Protein AF-A0A2H3CXP7-F1 (afdb_monomer)

Secondary structure (DSSP, 8-state):
-TTTT--TT--HHHHHHHH-PPPHHHHHHHHHHHHHHHHHHS-TTSHHHHHHHHHHHHHHTT---HHHHHHHHHHTS--

pLDDT: mean 81.61, std 15.5, range [45.44, 96.12]

Nearest PDB structure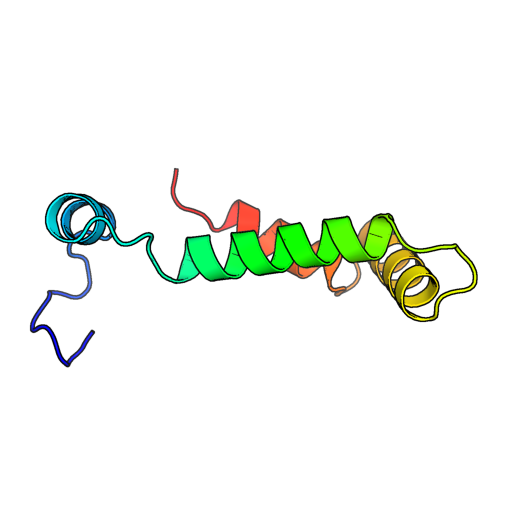s (foldseek):
  5ham-assembly2_B  TM=3.686E-01  e=3.209E+00  Rickettsia bellii

Sequence (79 aa):
RRLLGIAKHSLVAM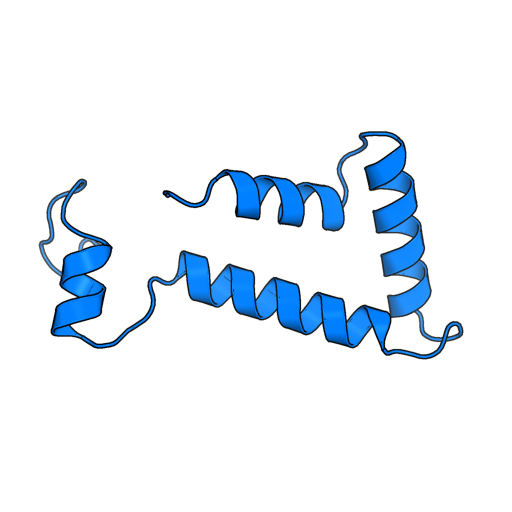LFSETGMWPVKYRRLMLALRYWQYALSLPNDHFLAYAVKDATELGMIAKPSWISDLVNALHLLPH

Radius of gyration: 16.79 Å; Cα contacts (8 Å, |Δi|>4): 40; chains: 1; bounding box: 39×26×38 Å

Structure (mmCIF, N/CA/C/O backbone):
data_AF-A0A2H3CXP7-F1
#
_entry.id   AF-A0A2H3CXP7-F1
#
loop_
_atom_site.group_PDB
_atom_site.id
_atom_site.type_symbol
_atom_site.label_atom_id
_atom_site.label_alt_id
_atom_site.label_comp_id
_atom_site.label_asym_id
_atom_site.label_entity_id
_atom_site.label_seq_id
_atom_site.pdbx_PDB_ins_code
_atom_site.Cartn_x
_atom_site.Cartn_y
_atom_site.Cartn_z
_atom_site.occupancy
_atom_site.B_iso_o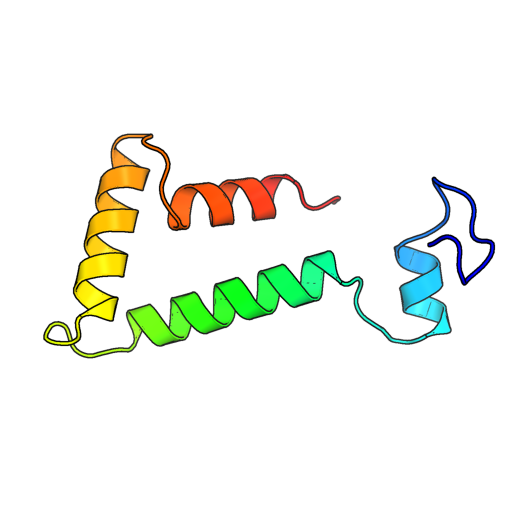r_equiv
_atom_site.auth_seq_id
_atom_site.auth_comp_id
_atom_site.auth_asym_id
_atom_site.auth_atom_id
_atom_site.pdbx_PDB_model_num
ATOM 1 N N . ARG A 1 1 ? -21.139 -1.519 11.404 1.00 48.03 1 ARG A N 1
ATOM 2 C CA . ARG A 1 1 ? -21.243 -0.797 12.700 1.00 48.03 1 ARG A CA 1
ATOM 3 C C . ARG A 1 1 ? -22.690 -0.475 13.091 1.00 48.03 1 ARG A C 1
ATOM 5 O O . ARG A 1 1 ? -23.010 -0.697 14.242 1.00 48.03 1 ARG A O 1
ATOM 12 N N . ARG A 1 2 ? -23.583 -0.075 12.167 1.00 45.44 2 ARG A N 1
ATOM 13 C CA . ARG A 1 2 ? -25.034 0.076 12.444 1.00 45.44 2 ARG A CA 1
ATOM 14 C C . ARG A 1 2 ? -25.804 -1.255 12.576 1.00 45.44 2 ARG A C 1
ATOM 16 O O . ARG A 1 2 ? -26.819 -1.293 13.247 1.00 45.44 2 ARG A O 1
ATOM 23 N N . LEU A 1 3 ? -25.273 -2.342 12.008 1.00 56.47 3 LEU A N 1
ATOM 24 C CA . LEU A 1 3 ? -25.834 -3.700 12.114 1.00 56.47 3 LEU A CA 1
ATOM 25 C C . LEU A 1 3 ? -25.661 -4.374 13.490 1.00 56.47 3 LEU A C 1
ATOM 27 O O . LEU A 1 3 ? -26.339 -5.354 13.746 1.00 56.47 3 LEU A O 1
ATOM 31 N N . LEU A 1 4 ? -24.761 -3.883 14.355 1.00 60.94 4 LEU A N 1
ATOM 32 C CA . LEU A 1 4 ? -24.421 -4.547 15.629 1.00 60.94 4 LEU A CA 1
ATOM 33 C C . LEU A 1 4 ? -24.770 -3.716 16.877 1.00 60.94 4 LEU A C 1
ATOM 35 O O . LEU A 1 4 ? -24.475 -4.143 17.980 1.00 60.94 4 LEU A O 1
ATOM 39 N N . GLY A 1 5 ? -25.356 -2.521 16.734 1.00 58.50 5 GLY A N 1
ATOM 40 C CA . GLY A 1 5 ? -25.763 -1.701 17.890 1.00 58.50 5 GLY A CA 1
ATOM 41 C C . GLY A 1 5 ? -24.622 -1.169 18.776 1.00 58.50 5 GLY A C 1
ATOM 42 O O . GLY A 1 5 ? -24.878 -0.658 19.859 1.00 58.50 5 GLY A O 1
ATOM 43 N N . ILE A 1 6 ? -23.362 -1.258 18.338 1.00 58.97 6 ILE A N 1
ATOM 44 C CA . ILE A 1 6 ? -22.193 -0.894 19.154 1.00 58.97 6 ILE A CA 1
ATOM 45 C C . ILE A 1 6 ? -21.902 0.613 19.045 1.00 58.97 6 ILE A C 1
ATOM 47 O O . ILE A 1 6 ? -21.778 1.157 17.941 1.00 58.97 6 ILE A O 1
ATOM 51 N N . ALA A 1 7 ? -21.760 1.283 20.196 1.00 52.66 7 ALA A N 1
ATOM 52 C CA . ALA A 1 7 ? -21.455 2.711 20.306 1.00 52.66 7 ALA A CA 1
ATOM 53 C C . ALA A 1 7 ? -20.176 3.112 19.537 1.00 52.66 7 ALA A C 1
ATOM 55 O O . ALA A 1 7 ? -19.219 2.346 19.427 1.00 52.66 7 ALA A O 1
ATOM 56 N N . LYS A 1 8 ? -20.133 4.352 19.024 1.00 52.94 8 LYS A N 1
ATOM 57 C CA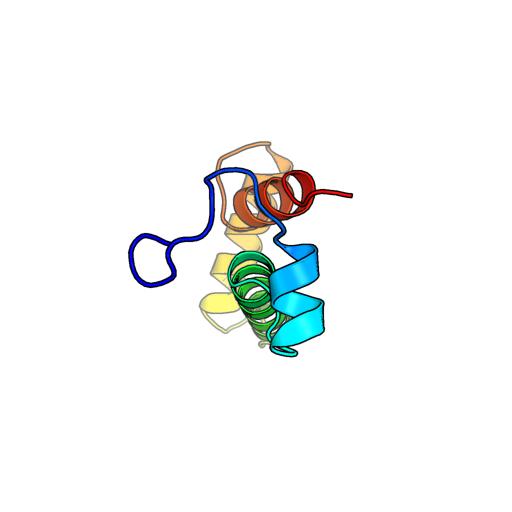 . LYS A 1 8 ? -19.112 4.860 18.076 1.00 52.94 8 LYS A CA 1
ATOM 58 C C . LYS A 1 8 ? -17.657 4.699 18.566 1.00 52.94 8 LYS A C 1
ATOM 60 O O . LYS A 1 8 ? -16.764 4.484 17.740 1.00 52.94 8 LYS A O 1
ATOM 65 N N . HIS A 1 9 ? -17.451 4.727 19.884 1.00 54.88 9 HIS A N 1
ATOM 66 C CA . HIS A 1 9 ? -16.153 4.615 20.566 1.00 54.88 9 HIS A CA 1
ATOM 67 C C . HIS A 1 9 ? -15.900 3.246 21.217 1.00 54.88 9 HIS A C 1
ATOM 69 O O . HIS A 1 9 ? -14.832 3.018 21.776 1.00 54.88 9 HIS A O 1
ATOM 75 N N . SER A 1 10 ? -16.855 2.320 21.132 1.00 51.59 10 SER A N 1
ATOM 76 C CA . SER A 1 10 ? -16.772 1.044 21.830 1.00 51.59 10 SER A CA 1
ATOM 77 C C . SER A 1 10 ? -15.916 0.037 21.050 1.00 51.59 10 SER A C 1
ATOM 79 O O . SER A 1 10 ? -16.263 -0.443 19.968 1.00 51.59 10 SER A O 1
ATOM 81 N N . LEU A 1 11 ? -14.730 -0.188 21.619 1.00 57.38 11 LEU A N 1
ATOM 82 C CA . LEU A 1 11 ? -14.083 -1.483 21.795 1.00 57.38 11 LEU A CA 1
ATOM 83 C C . LEU A 1 11 ? -13.764 -2.291 20.530 1.00 57.38 11 LEU A C 1
ATOM 85 O O . LEU A 1 11 ? -14.236 -3.405 20.316 1.00 57.38 11 LEU A O 1
ATOM 89 N N . VAL A 1 12 ? -12.821 -1.770 19.746 1.00 58.62 12 VAL A N 1
ATOM 90 C CA . VAL A 1 12 ? -12.064 -2.584 18.777 1.00 58.62 12 VAL A CA 1
ATOM 91 C C . VAL A 1 12 ? -11.426 -3.809 19.462 1.00 58.62 12 VAL A C 1
ATOM 93 O O . VAL A 1 12 ? -11.370 -4.872 18.852 1.00 58.62 12 VAL A O 1
ATOM 96 N N . ALA A 1 13 ? -11.010 -3.668 20.727 1.00 58.81 13 ALA A N 1
ATOM 97 C CA . ALA A 1 13 ? -10.457 -4.746 21.546 1.00 58.81 13 ALA A CA 1
ATOM 98 C C . ALA A 1 13 ? -11.514 -5.761 22.035 1.00 58.81 13 ALA A C 1
ATOM 100 O O . ALA A 1 13 ? -11.286 -6.954 21.899 1.00 58.81 13 ALA A O 1
ATOM 101 N N . MET A 1 14 ? -12.685 -5.333 22.530 1.00 57.78 14 MET A N 1
ATOM 102 C CA . MET A 1 14 ? -13.730 -6.270 23.004 1.00 57.78 14 MET A CA 1
ATOM 103 C C . MET A 1 14 ? -14.314 -7.094 21.863 1.00 57.78 14 MET A C 1
ATOM 105 O O . MET A 1 14 ? -14.465 -8.297 22.008 1.00 57.78 14 MET A O 1
ATOM 109 N N . LEU A 1 15 ? -14.540 -6.481 20.694 1.00 59.97 15 LEU A N 1
ATOM 110 C CA . LEU A 1 15 ? -14.943 -7.221 19.496 1.00 59.97 15 LEU A CA 1
ATOM 111 C C . LEU A 1 15 ? -13.929 -8.316 19.144 1.00 59.97 15 LEU A C 1
ATOM 113 O O . LEU A 1 15 ? -14.336 -9.406 18.759 1.00 59.97 15 LEU A O 1
ATOM 117 N N . PHE A 1 16 ? -12.626 -8.058 19.291 1.00 60.59 16 PHE A N 1
ATOM 118 C CA . PHE A 1 16 ? -11.602 -9.082 19.091 1.00 60.59 16 PHE A CA 1
ATOM 119 C C . PHE A 1 16 ? -11.667 -10.173 20.168 1.00 60.59 16 PHE A C 1
ATOM 121 O O . PHE A 1 16 ? -11.690 -11.347 19.814 1.00 60.59 16 PHE A O 1
ATOM 128 N N . SER A 1 17 ? -11.751 -9.805 21.450 1.00 58.09 17 SER A N 1
ATOM 129 C CA . SER A 1 17 ? -11.813 -10.766 22.559 1.00 58.09 17 SER A CA 1
ATOM 130 C C . SER A 1 17 ? -13.054 -11.663 22.512 1.00 58.09 17 SER A C 1
ATOM 132 O O . SER A 1 17 ? -12.964 -12.837 22.847 1.00 58.09 17 SER A O 1
ATOM 134 N N . GLU A 1 18 ? -14.199 -11.135 22.076 1.00 64.25 18 GLU A N 1
ATOM 135 C CA . GLU A 1 18 ? -15.467 -11.875 22.032 1.00 64.25 18 GLU A CA 1
ATOM 136 C C . GLU A 1 18 ? -15.640 -12.705 20.758 1.00 64.25 18 GLU A C 1
ATOM 138 O O . GLU A 1 18 ? -16.260 -13.763 20.790 1.00 64.25 18 GLU A O 1
ATOM 143 N N . THR A 1 19 ? -15.110 -12.242 19.621 1.00 67.94 19 THR A N 1
ATOM 144 C CA . THR A 1 19 ? -15.336 -12.913 18.327 1.00 67.94 19 THR A CA 1
ATOM 145 C C . THR A 1 19 ? -14.107 -13.633 17.776 1.00 67.94 19 THR A C 1
ATOM 147 O O . THR A 1 19 ? -14.207 -14.312 16.756 1.00 67.94 19 THR A O 1
ATOM 150 N N . GLY A 1 20 ? -12.926 -13.434 18.372 1.00 67.12 20 GLY A N 1
ATOM 151 C CA . GLY A 1 20 ? -11.638 -13.883 17.828 1.00 67.12 20 GLY A CA 1
ATOM 152 C C . GLY A 1 20 ? -11.272 -13.232 16.486 1.00 67.12 20 GLY A C 1
ATOM 153 O O . GLY A 1 20 ? -10.265 -13.576 15.862 1.00 67.12 20 GLY A O 1
ATOM 154 N N . MET A 1 21 ? -12.088 -12.297 15.988 1.00 70.50 21 MET A N 1
ATOM 155 C CA . MET A 1 21 ? -11.915 -11.712 14.669 1.00 70.50 21 MET A CA 1
ATOM 156 C C . MET A 1 21 ? -11.063 -10.451 14.729 1.00 70.50 21 MET A C 1
ATOM 158 O O . MET A 1 21 ? -11.472 -9.422 15.263 1.00 70.50 21 MET A O 1
ATOM 162 N N . TRP A 1 22 ? -9.898 -10.502 14.077 1.00 68.00 22 TRP A N 1
ATOM 163 C CA . TRP A 1 22 ? -9.067 -9.319 13.856 1.00 68.00 22 TRP A CA 1
ATOM 164 C C . TRP A 1 22 ? -9.875 -8.158 13.258 1.00 68.00 22 TRP A C 1
ATOM 166 O O . TRP A 1 22 ? -10.579 -8.353 12.257 1.00 68.00 22 TRP A O 1
ATOM 176 N N . PRO A 1 23 ? -9.741 -6.933 13.796 1.00 78.75 23 PRO A N 1
ATOM 177 C CA . PRO A 1 23 ? -10.415 -5.779 13.232 1.00 78.75 23 PRO A CA 1
ATOM 178 C C . PRO A 1 23 ? -10.022 -5.584 11.767 1.00 78.75 23 PRO A C 1
ATOM 180 O O . PRO A 1 23 ? -8.857 -5.723 11.389 1.00 78.75 23 PRO A O 1
ATOM 183 N N . VAL A 1 24 ? -10.998 -5.215 10.936 1.00 80.69 24 VAL A N 1
ATOM 184 C CA . VAL A 1 24 ? -10.850 -5.182 9.470 1.00 80.69 24 VAL A CA 1
ATOM 185 C C . VAL A 1 24 ? -9.658 -4.330 9.008 1.00 80.69 24 VAL A C 1
ATOM 187 O O . VAL A 1 24 ? -9.020 -4.659 8.013 1.00 80.69 24 VAL A O 1
ATOM 190 N N . LYS A 1 25 ? -9.310 -3.269 9.748 1.00 79.06 25 LYS A N 1
ATOM 191 C CA . LYS A 1 25 ? -8.133 -2.433 9.465 1.00 79.06 25 LYS A CA 1
ATOM 192 C C . LYS A 1 25 ? -6.811 -3.213 9.518 1.00 79.06 25 LYS A C 1
ATOM 194 O O . LYS A 1 25 ? -6.025 -3.100 8.587 1.00 79.06 25 LYS A O 1
ATOM 199 N N . TYR A 1 26 ? -6.612 -4.065 10.528 1.00 82.69 26 TYR A N 1
ATOM 200 C CA . TYR A 1 26 ? -5.403 -4.885 10.654 1.00 82.69 26 TYR A CA 1
ATOM 201 C C . TYR A 1 26 ? -5.365 -5.963 9.574 1.00 82.69 26 TYR A C 1
ATOM 203 O O . TYR A 1 26 ? -4.318 -6.206 8.987 1.00 82.69 26 TYR A O 1
ATOM 211 N N . ARG A 1 27 ? -6.520 -6.559 9.244 1.00 85.50 27 ARG A N 1
ATOM 212 C CA . ARG A 1 27 ? -6.618 -7.531 8.143 1.00 85.50 27 ARG A CA 1
ATOM 213 C C . ARG A 1 27 ? -6.238 -6.912 6.798 1.00 85.50 27 ARG A C 1
ATOM 215 O O . ARG A 1 27 ? -5.456 -7.505 6.064 1.00 85.50 27 ARG A O 1
ATOM 222 N N . ARG A 1 28 ? -6.762 -5.720 6.488 1.00 88.19 28 ARG A N 1
ATOM 223 C CA . ARG A 1 28 ? -6.423 -4.994 5.254 1.00 88.19 28 ARG A CA 1
ATOM 224 C C . ARG A 1 28 ? -4.944 -4.639 5.190 1.00 88.19 28 ARG A C 1
ATOM 226 O O . ARG A 1 28 ? -4.328 -4.846 4.152 1.00 88.19 28 ARG A O 1
ATOM 233 N N . LEU A 1 29 ? -4.375 -4.168 6.296 1.00 89.94 29 LEU A N 1
ATOM 234 C CA . LEU A 1 29 ? -2.959 -3.826 6.346 1.00 89.94 29 LEU A CA 1
ATOM 235 C C . LEU A 1 29 ? -2.067 -5.059 6.187 1.00 89.94 29 LEU A C 1
ATOM 237 O O . LEU A 1 29 ? -1.119 -5.037 5.416 1.00 89.94 29 LEU A O 1
ATOM 241 N N . MET A 1 30 ? -2.411 -6.161 6.853 1.00 90.88 30 MET A N 1
ATOM 242 C CA . MET A 1 30 ? -1.704 -7.430 6.706 1.00 90.88 30 MET A CA 1
ATOM 243 C C . MET A 1 30 ? -1.769 -7.955 5.269 1.00 90.88 30 MET A C 1
ATOM 245 O O . MET A 1 30 ? -0.766 -8.445 4.762 1.00 90.88 30 MET A O 1
ATOM 249 N N . LEU A 1 31 ? -2.917 -7.837 4.595 1.00 92.50 31 LEU A N 1
ATOM 250 C CA . LEU A 1 31 ? -3.034 -8.207 3.186 1.00 92.50 31 LEU A CA 1
ATOM 251 C C . LEU A 1 31 ? -2.144 -7.326 2.299 1.00 92.50 31 LEU A C 1
ATOM 253 O O . LEU A 1 31 ? -1.427 -7.858 1.458 1.00 92.50 31 LEU A O 1
ATOM 257 N N . ALA A 1 32 ? -2.148 -6.009 2.521 1.00 93.19 32 ALA A N 1
ATOM 258 C CA . ALA A 1 32 ? -1.298 -5.075 1.787 1.00 93.19 32 ALA A CA 1
ATOM 259 C C . ALA A 1 32 ? 0.197 -5.376 1.994 1.00 93.19 32 ALA A C 1
ATOM 261 O O . ALA A 1 32 ? 0.944 -5.432 1.023 1.00 93.19 32 ALA A O 1
ATOM 262 N N . LEU A 1 33 ? 0.617 -5.655 3.232 1.00 92.38 33 LEU A N 1
ATOM 263 C CA . LEU A 1 33 ? 1.993 -6.037 3.562 1.00 92.38 33 LEU A CA 1
ATOM 264 C C . LEU A 1 33 ? 2.401 -7.358 2.908 1.00 92.38 33 LEU A C 1
ATOM 266 O O . LEU A 1 33 ? 3.477 -7.445 2.327 1.00 92.38 33 LEU A O 1
ATOM 270 N N . ARG A 1 34 ? 1.542 -8.380 2.961 1.00 94.31 34 ARG A N 1
ATOM 271 C CA . ARG A 1 34 ? 1.807 -9.673 2.309 1.00 94.31 34 ARG A CA 1
ATOM 272 C C . ARG A 1 34 ? 1.894 -9.534 0.796 1.00 94.31 34 ARG A C 1
ATOM 274 O O . ARG A 1 34 ? 2.755 -10.145 0.175 1.00 94.31 34 ARG A O 1
ATOM 281 N N . TYR A 1 35 ? 1.022 -8.724 0.204 1.00 92.94 35 TYR A N 1
ATOM 282 C CA . TYR A 1 35 ? 1.066 -8.458 -1.227 1.00 92.94 35 TYR A CA 1
ATOM 283 C C . TYR A 1 35 ? 2.327 -7.675 -1.614 1.00 92.94 35 TYR A C 1
ATOM 285 O O . TYR A 1 35 ? 2.948 -7.991 -2.623 1.00 92.94 35 TYR A O 1
ATOM 293 N N . TRP A 1 36 ? 2.770 -6.732 -0.779 1.00 91.31 36 TRP A N 1
ATOM 294 C CA . TRP A 1 36 ? 4.046 -6.039 -0.963 1.00 91.31 36 TRP A CA 1
ATOM 295 C C . TRP A 1 36 ? 5.247 -6.991 -0.865 1.00 91.31 36 TRP A C 1
ATOM 297 O O . TRP A 1 36 ? 6.135 -6.953 -1.710 1.00 91.31 36 TRP A O 1
ATOM 307 N N . GLN A 1 37 ? 5.258 -7.902 0.113 1.00 93.12 37 GLN A N 1
ATOM 308 C CA . GLN A 1 37 ? 6.285 -8.948 0.221 1.00 93.12 37 GLN A CA 1
ATOM 309 C C . GLN A 1 37 ? 6.319 -9.847 -1.017 1.00 93.12 37 GLN A C 1
ATOM 311 O O . GLN A 1 37 ? 7.393 -10.140 -1.535 1.00 93.12 37 GLN A O 1
ATOM 316 N N . TYR A 1 38 ? 5.150 -10.253 -1.515 1.00 94.00 38 TYR A N 1
ATOM 317 C CA . TYR A 1 38 ? 5.044 -10.995 -2.766 1.00 94.00 38 TYR A CA 1
ATOM 318 C C . TYR A 1 38 ? 5.615 -10.191 -3.940 1.00 94.00 38 TYR A C 1
ATOM 320 O O . TYR A 1 38 ? 6.440 -10.707 -4.687 1.00 94.00 38 TYR A O 1
ATOM 328 N N . ALA A 1 39 ? 5.246 -8.916 -4.060 1.00 92.12 39 ALA A N 1
ATOM 329 C CA . ALA A 1 39 ? 5.728 -8.032 -5.112 1.00 92.12 39 ALA A CA 1
ATOM 330 C C . ALA A 1 39 ? 7.263 -7.899 -5.106 1.00 92.12 39 ALA A C 1
ATOM 332 O O . ALA A 1 39 ? 7.882 -7.949 -6.164 1.00 92.12 39 ALA A O 1
ATOM 333 N N . LEU A 1 40 ? 7.873 -7.816 -3.918 1.00 90.75 40 LEU A N 1
ATOM 334 C CA . LEU A 1 40 ? 9.328 -7.800 -3.728 1.00 90.75 40 LEU A CA 1
ATOM 335 C C . LEU A 1 40 ? 10.014 -9.143 -4.027 1.00 90.75 40 LEU A C 1
ATOM 337 O O . LEU A 1 40 ? 11.207 -9.160 -4.307 1.00 90.75 40 LEU A O 1
ATOM 341 N N . SER A 1 41 ? 9.292 -10.263 -3.944 1.00 93.69 41 SER A N 1
ATOM 342 C CA . SER A 1 41 ? 9.839 -11.592 -4.257 1.00 93.69 41 SER A CA 1
ATOM 343 C C . SER A 1 41 ? 9.852 -11.926 -5.751 1.00 93.69 41 SER A C 1
ATOM 345 O O . SER A 1 41 ? 10.408 -12.952 -6.143 1.00 93.69 41 SER A O 1
ATOM 347 N N . LEU A 1 42 ? 9.221 -11.095 -6.586 1.00 94.00 42 LEU A N 1
ATOM 348 C CA . LEU A 1 42 ? 9.141 -11.339 -8.021 1.00 94.00 42 LEU A CA 1
ATOM 349 C C . LEU A 1 42 ? 10.468 -11.022 -8.727 1.00 94.00 42 LEU A C 1
ATOM 351 O O . LEU A 1 42 ? 11.219 -10.157 -8.276 1.00 94.00 42 LEU A O 1
ATOM 355 N N . PRO A 1 43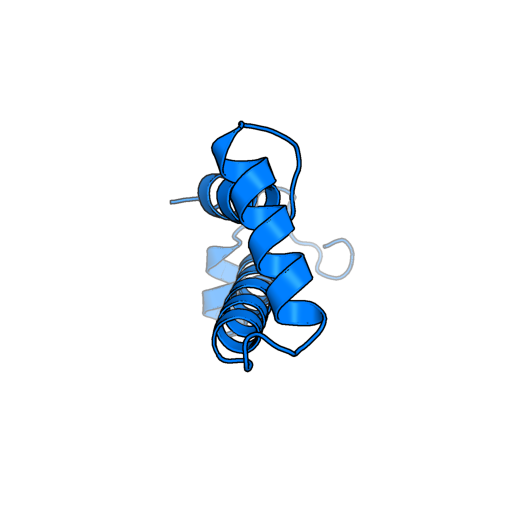 ? 10.750 -11.678 -9.867 1.00 92.94 43 PRO A N 1
ATOM 356 C CA . PRO A 1 43 ? 11.895 -11.332 -10.701 1.00 92.94 43 PRO A CA 1
ATOM 357 C C . PRO A 1 43 ? 11.835 -9.878 -11.181 1.00 92.94 43 PRO A C 1
ATOM 359 O O . PRO A 1 43 ? 10.758 -9.351 -11.457 1.00 92.94 43 PRO A O 1
ATOM 362 N N . ASN A 1 44 ? 13.003 -9.260 -11.374 1.00 88.06 44 ASN A N 1
ATOM 363 C CA . ASN A 1 44 ? 13.119 -7.858 -11.800 1.00 88.06 44 ASN A CA 1
ATOM 364 C C . ASN A 1 44 ? 12.508 -7.557 -13.183 1.00 88.06 44 ASN A C 1
ATOM 366 O O . ASN A 1 44 ? 12.253 -6.397 -13.481 1.00 88.06 44 ASN A O 1
ATOM 370 N N . ASP A 1 45 ? 12.277 -8.580 -14.008 1.00 92.00 45 ASP A N 1
ATOM 371 C CA . ASP A 1 45 ? 11.639 -8.463 -15.330 1.00 92.00 45 ASP A CA 1
ATOM 372 C C . ASP A 1 45 ? 10.096 -8.481 -15.249 1.00 92.00 45 ASP A C 1
ATOM 374 O O . ASP A 1 45 ? 9.379 -8.333 -16.234 1.00 92.00 45 ASP A O 1
ATOM 378 N N . HIS A 1 46 ? 9.537 -8.669 -14.051 1.00 93.44 46 HIS A N 1
ATOM 379 C CA . HIS A 1 46 ? 8.097 -8.647 -13.851 1.00 93.44 46 HIS A CA 1
ATOM 380 C C . HIS A 1 46 ? 7.589 -7.199 -13.735 1.00 93.44 46 HIS A C 1
ATOM 382 O O . HIS A 1 46 ? 8.111 -6.415 -12.946 1.00 93.44 46 HIS A O 1
ATOM 388 N N . PHE A 1 47 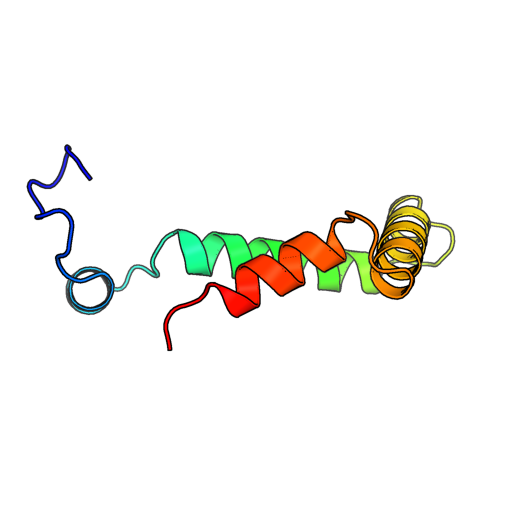? 6.493 -6.851 -14.422 1.00 92.88 47 PHE A N 1
ATOM 389 C CA . PHE A 1 47 ? 5.889 -5.503 -14.378 1.00 92.88 47 PHE A CA 1
ATOM 390 C C . PHE A 1 47 ? 5.665 -4.964 -12.959 1.00 92.88 47 PHE A C 1
ATOM 392 O O . PHE A 1 47 ? 5.894 -3.790 -12.674 1.00 92.88 47 PHE A O 1
ATOM 399 N N . LEU A 1 48 ? 5.244 -5.840 -12.046 1.00 92.56 48 LEU A N 1
ATOM 400 C CA . LEU A 1 48 ? 5.044 -5.481 -10.643 1.00 92.56 48 LEU A CA 1
ATOM 401 C C . LEU A 1 48 ? 6.346 -5.064 -9.931 1.00 92.56 48 LEU A C 1
ATOM 403 O O . LEU A 1 48 ? 6.293 -4.185 -9.077 1.00 92.56 48 LEU A O 1
ATOM 407 N N . ALA A 1 49 ? 7.502 -5.631 -10.293 1.00 91.38 49 ALA A N 1
ATOM 408 C CA . ALA A 1 49 ? 8.791 -5.232 -9.728 1.00 91.38 49 ALA A CA 1
ATOM 409 C C . ALA A 1 49 ? 9.164 -3.799 -10.148 1.00 91.38 49 ALA A C 1
ATOM 411 O O . ALA A 1 49 ? 9.597 -3.006 -9.310 1.00 91.38 49 ALA A O 1
ATOM 412 N N . TYR A 1 50 ? 8.901 -3.425 -11.406 1.00 93.12 50 TYR A N 1
ATOM 413 C CA . TYR A 1 50 ? 9.049 -2.040 -11.869 1.00 93.12 50 TYR A CA 1
ATOM 414 C C . TYR A 1 50 ? 8.129 -1.082 -11.105 1.00 93.12 50 TYR A C 1
ATOM 416 O O . TYR A 1 50 ? 8.590 -0.064 -10.599 1.00 93.12 50 TYR A O 1
ATOM 424 N N . ALA A 1 51 ? 6.852 -1.437 -10.935 1.00 93.62 51 ALA A N 1
ATOM 425 C CA . ALA A 1 51 ? 5.905 -0.612 -10.184 1.00 93.62 51 ALA A CA 1
ATOM 426 C C . ALA A 1 51 ? 6.309 -0.432 -8.706 1.00 93.62 51 ALA A C 1
ATOM 428 O O . ALA A 1 51 ? 6.136 0.646 -8.139 1.00 93.62 51 ALA A O 1
ATOM 429 N N . VAL A 1 52 ? 6.866 -1.473 -8.076 1.00 93.38 52 VAL A N 1
ATOM 430 C CA . VAL A 1 52 ? 7.414 -1.400 -6.712 1.00 93.38 52 VAL A CA 1
ATOM 431 C C . VAL A 1 52 ? 8.609 -0.457 -6.645 1.00 93.38 52 VAL A C 1
ATOM 433 O O . VAL A 1 52 ? 8.698 0.345 -5.710 1.00 93.38 52 VAL A O 1
ATOM 436 N N . LYS A 1 53 ? 9.512 -0.531 -7.625 1.00 93.25 53 LYS A N 1
ATOM 437 C CA . LYS A 1 53 ? 10.671 0.356 -7.713 1.00 93.25 53 LYS A CA 1
ATOM 438 C C . LYS A 1 53 ? 10.234 1.815 -7.857 1.00 93.25 53 LYS A C 1
ATOM 440 O O . LYS A 1 53 ? 10.627 2.624 -7.022 1.00 93.25 53 LYS A O 1
ATOM 445 N N . ASP A 1 54 ? 9.347 2.117 -8.805 1.00 95.06 54 ASP A N 1
ATOM 446 C CA . ASP A 1 54 ? 8.790 3.462 -9.007 1.00 95.06 54 ASP A CA 1
ATOM 447 C C . ASP A 1 54 ? 8.108 3.987 -7.739 1.00 95.06 54 ASP A C 1
ATOM 449 O O . ASP A 1 54 ? 8.360 5.107 -7.292 1.00 95.06 54 ASP A O 1
ATOM 453 N N . ALA A 1 55 ? 7.266 3.165 -7.105 1.00 94.50 55 ALA A N 1
ATOM 454 C CA . ALA A 1 55 ? 6.604 3.547 -5.863 1.00 94.50 55 ALA A CA 1
ATOM 455 C C . ALA A 1 55 ? 7.614 3.836 -4.741 1.00 94.50 55 ALA A C 1
ATOM 457 O O . ALA A 1 55 ? 7.415 4.769 -3.966 1.00 94.50 55 ALA A O 1
ATOM 458 N N . THR A 1 56 ? 8.701 3.066 -4.664 1.00 93.31 56 THR A N 1
ATOM 459 C CA . THR A 1 56 ? 9.772 3.275 -3.682 1.00 93.31 56 THR A CA 1
ATOM 460 C C . THR A 1 56 ? 10.531 4.570 -3.954 1.00 93.31 56 THR A C 1
ATOM 462 O O . THR A 1 56 ? 10.725 5.358 -3.032 1.00 93.31 56 THR A O 1
ATOM 465 N N . GLU A 1 57 ? 10.903 4.833 -5.207 1.00 95.62 57 GLU A N 1
ATOM 466 C CA . GLU A 1 57 ? 11.576 6.072 -5.613 1.00 95.62 57 GLU A CA 1
ATOM 467 C C . GLU A 1 57 ? 10.719 7.302 -5.295 1.00 95.62 57 GLU A C 1
ATOM 469 O O . GLU A 1 57 ? 11.211 8.246 -4.674 1.00 95.62 57 GLU A O 1
ATOM 474 N N . LEU A 1 58 ? 9.419 7.259 -5.610 1.00 96.12 58 LEU A N 1
ATOM 475 C CA . LEU A 1 58 ? 8.460 8.301 -5.235 1.00 96.12 58 LEU A CA 1
ATOM 476 C C . LEU A 1 58 ? 8.389 8.500 -3.714 1.00 96.12 58 LEU A C 1
ATOM 478 O O . LEU A 1 58 ? 8.382 9.639 -3.243 1.00 96.12 58 LEU A O 1
ATOM 482 N N . GLY A 1 59 ? 8.376 7.413 -2.940 1.00 93.88 59 GLY A N 1
ATOM 483 C CA . GLY A 1 59 ? 8.403 7.470 -1.478 1.00 93.88 59 GLY A CA 1
ATOM 484 C C . GLY A 1 59 ? 9.658 8.158 -0.933 1.00 93.88 59 GLY A C 1
ATOM 485 O O . GLY A 1 59 ? 9.555 8.986 -0.027 1.00 93.88 59 GLY A O 1
ATOM 486 N N . MET A 1 60 ? 10.827 7.887 -1.523 1.00 93.19 60 MET A N 1
ATOM 487 C CA . MET A 1 60 ? 12.103 8.497 -1.124 1.00 93.19 60 MET A CA 1
ATOM 488 C C . MET A 1 60 ? 12.139 10.010 -1.361 1.00 93.19 60 MET A C 1
ATOM 490 O O . MET A 1 60 ? 12.756 10.736 -0.584 1.00 93.19 60 MET A O 1
ATOM 494 N N . ILE A 1 61 ? 11.446 10.503 -2.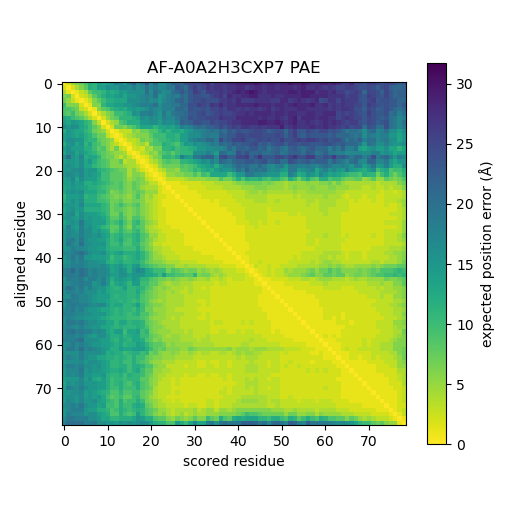391 1.00 96.12 61 ILE A N 1
ATOM 495 C CA . ILE A 1 61 ? 11.312 11.942 -2.672 1.00 96.12 61 ILE A C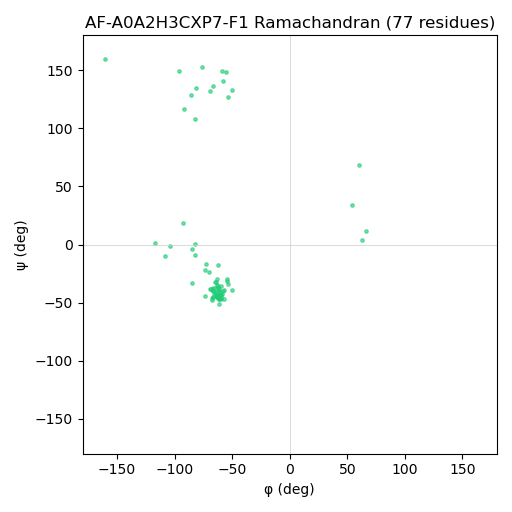A 1
ATOM 496 C C . ILE A 1 61 ? 10.053 12.568 -2.045 1.00 9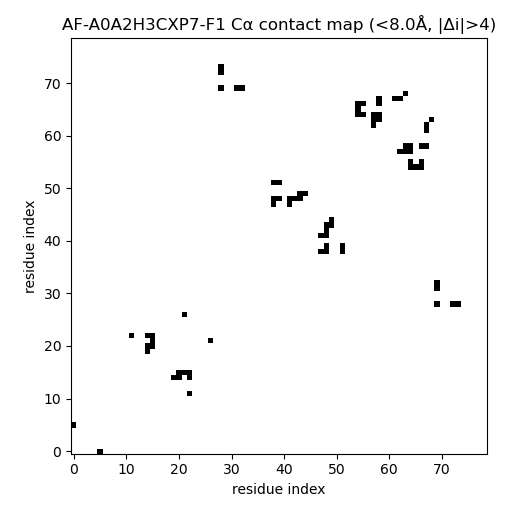6.12 61 ILE A C 1
ATOM 498 O O . ILE A 1 61 ? 9.616 13.641 -2.470 1.00 96.12 61 ILE A O 1
ATOM 502 N N . ALA A 1 62 ? 9.458 11.905 -1.044 1.00 92.00 62 ALA A N 1
ATOM 503 C CA . ALA A 1 62 ? 8.263 12.348 -0.322 1.00 92.00 62 ALA A CA 1
ATOM 504 C C . ALA A 1 62 ? 7.061 12.670 -1.236 1.00 92.00 62 ALA A C 1
ATOM 506 O O . ALA A 1 62 ? 6.267 13.575 -0.961 1.00 92.00 62 ALA A O 1
ATOM 507 N N . LYS A 1 63 ? 6.918 11.930 -2.341 1.00 95.31 63 LYS A N 1
ATOM 508 C CA . LYS A 1 63 ? 5.759 12.013 -3.232 1.00 95.31 63 LYS A CA 1
ATOM 509 C C . LYS A 1 63 ? 4.727 10.930 -2.897 1.00 95.31 63 LYS A C 1
ATOM 511 O O . LYS A 1 63 ? 5.104 9.838 -2.457 1.00 95.31 63 LYS A O 1
ATOM 516 N N . PRO A 1 64 ? 3.428 11.211 -3.132 1.00 93.56 64 PRO A N 1
ATOM 517 C CA . PRO A 1 64 ? 2.376 10.216 -2.978 1.00 93.56 64 PRO A CA 1
ATOM 518 C C . PRO A 1 64 ? 2.685 8.964 -3.796 1.00 93.56 64 PRO A C 1
ATOM 520 O O . PRO A 1 64 ? 2.982 9.030 -4.988 1.00 93.56 64 PRO A O 1
ATOM 523 N N . SER A 1 65 ? 2.647 7.828 -3.122 1.00 94.81 65 SER A N 1
ATOM 524 C CA . SER A 1 65 ? 3.019 6.521 -3.648 1.00 94.81 65 SER A CA 1
ATOM 525 C C . SER A 1 65 ? 2.414 5.428 -2.783 1.00 94.81 65 SER A C 1
ATOM 527 O O . SER A 1 65 ? 2.122 5.634 -1.601 1.00 94.81 65 SER A O 1
ATOM 529 N N . TRP A 1 66 ? 2.305 4.228 -3.342 1.00 91.88 66 TRP A N 1
ATOM 530 C CA . TRP A 1 66 ? 1.741 3.099 -2.616 1.00 91.88 66 TRP A CA 1
ATOM 531 C C . TRP A 1 66 ? 2.521 2.762 -1.327 1.00 91.88 66 TRP A C 1
ATOM 533 O O . TRP A 1 66 ? 1.909 2.452 -0.303 1.00 91.88 66 TRP A O 1
ATOM 543 N N . ILE A 1 67 ? 3.854 2.906 -1.321 1.00 91.31 67 ILE A N 1
ATOM 544 C CA . ILE A 1 67 ? 4.653 2.715 -0.101 1.00 91.31 67 ILE A CA 1
ATOM 545 C C . ILE A 1 67 ? 4.396 3.819 0.931 1.00 91.31 67 ILE A C 1
ATOM 547 O O . ILE A 1 67 ? 4.283 3.522 2.118 1.00 91.31 67 ILE A O 1
ATOM 551 N N . SER A 1 68 ? 4.229 5.076 0.502 1.00 93.06 68 SER A N 1
ATOM 552 C CA . SER A 1 68 ? 3.902 6.172 1.422 1.00 93.06 68 SER A CA 1
ATOM 553 C C . SER A 1 68 ? 2.523 5.985 2.066 1.00 93.06 68 SER A C 1
ATOM 555 O O . SER A 1 68 ? 2.374 6.209 3.265 1.00 93.06 68 SER A O 1
ATOM 557 N N . ASP A 1 69 ? 1.542 5.465 1.323 1.00 92.19 69 ASP A N 1
ATOM 558 C CA . ASP A 1 69 ? 0.221 5.125 1.859 1.00 92.19 69 ASP A CA 1
ATOM 559 C C . ASP A 1 69 ? 0.300 3.996 2.890 1.00 92.19 69 ASP A C 1
ATOM 561 O O . ASP A 1 69 ? -0.346 4.061 3.937 1.00 92.19 69 ASP A O 1
ATOM 565 N N . LEU A 1 70 ? 1.121 2.975 2.627 1.00 91.50 70 LEU A N 1
ATOM 566 C CA . LEU A 1 70 ? 1.357 1.869 3.554 1.00 91.50 70 LEU A CA 1
ATOM 567 C C . LEU A 1 70 ? 2.014 2.360 4.853 1.00 91.50 70 LEU A C 1
ATOM 569 O O . LEU A 1 70 ? 1.569 1.997 5.944 1.00 91.50 70 LEU A O 1
ATOM 573 N N . VAL A 1 71 ? 3.034 3.214 4.740 1.00 91.38 71 VAL A N 1
ATOM 574 C CA . VAL A 1 71 ? 3.712 3.845 5.880 1.00 91.38 71 VAL A CA 1
ATOM 575 C C . VAL A 1 71 ? 2.730 4.698 6.682 1.00 91.38 71 VAL A C 1
ATOM 577 O O . VAL A 1 71 ? 2.666 4.567 7.903 1.00 91.38 71 VAL A O 1
ATOM 580 N N . ASN A 1 72 ? 1.914 5.522 6.027 1.00 92.38 72 ASN A N 1
ATOM 581 C CA . ASN A 1 72 ? 0.892 6.328 6.696 1.00 92.38 72 ASN A CA 1
ATOM 582 C C . ASN A 1 72 ? -0.149 5.448 7.403 1.00 92.38 72 ASN A C 1
ATOM 584 O O . ASN A 1 72 ? -0.503 5.697 8.555 1.00 92.38 72 ASN A O 1
ATOM 588 N N . ALA A 1 73 ? -0.612 4.379 6.753 1.00 90.44 73 ALA A N 1
ATOM 589 C CA . ALA A 1 73 ? -1.571 3.447 7.336 1.00 90.44 73 ALA A CA 1
ATOM 590 C C . ALA A 1 73 ? -1.013 2.715 8.569 1.00 90.44 73 ALA A C 1
ATOM 592 O O . ALA A 1 73 ? -1.767 2.463 9.510 1.00 90.44 73 ALA A O 1
ATOM 593 N N . LEU A 1 74 ? 0.289 2.403 8.581 1.00 88.88 74 LEU A N 1
ATOM 594 C CA . LEU A 1 74 ? 0.991 1.855 9.745 1.00 88.88 74 LEU A CA 1
ATOM 595 C C . LEU A 1 74 ? 1.061 2.869 10.894 1.00 88.88 74 LEU A C 1
ATOM 597 O O . LEU A 1 74 ? 0.739 2.511 12.024 1.00 88.88 74 LEU A O 1
ATOM 601 N N . HIS A 1 75 ? 1.405 4.129 10.612 1.00 89.69 75 HIS A N 1
ATOM 602 C CA . HIS A 1 75 ? 1.448 5.196 11.624 1.00 89.69 75 HIS A CA 1
ATOM 603 C C . HIS A 1 75 ? 0.076 5.500 12.243 1.00 89.69 75 HIS A C 1
ATOM 605 O O . HIS A 1 75 ? -0.005 5.906 13.396 1.00 89.69 75 HIS A O 1
ATOM 611 N N . LEU A 1 76 ? -1.011 5.295 11.494 1.00 86.38 76 LEU A N 1
ATOM 612 C CA . LEU A 1 76 ? -2.383 5.506 11.970 1.00 86.38 76 LEU A CA 1
ATOM 613 C C . LEU A 1 76 ? -2.951 4.320 12.770 1.00 86.38 76 LEU A C 1
ATOM 615 O O . LEU A 1 76 ? -4.115 4.358 13.193 1.00 86.38 76 LEU A O 1
ATOM 619 N N . LEU A 1 77 ? -2.183 3.243 12.968 1.00 82.25 77 LEU A N 1
ATOM 620 C CA . LEU A 1 77 ? -2.599 2.174 13.866 1.00 82.25 77 LEU A CA 1
ATOM 621 C C . LEU A 1 77 ? -2.577 2.673 15.317 1.00 82.25 77 LEU A C 1
ATOM 623 O O . LEU A 1 77 ? -1.582 3.248 15.745 1.00 82.25 77 LEU A O 1
ATOM 627 N N . PRO A 1 78 ? -3.644 2.439 16.101 1.00 75.38 78 PRO A N 1
ATOM 628 C CA . PRO A 1 78 ? -3.589 2.723 17.524 1.00 75.38 78 PRO A CA 1
ATOM 629 C C . PRO A 1 78 ? -2.586 1.779 18.191 1.00 75.38 78 PRO A C 1
ATOM 631 O O . PRO A 1 78 ? -2.573 0.583 17.870 1.00 75.38 78 PRO A O 1
ATOM 634 N N . HIS A 1 79 ? -1.783 2.360 19.083 1.00 61.16 79 HIS A N 1
ATOM 635 C CA . HIS A 1 79 ? -0.872 1.668 19.991 1.00 61.16 79 HIS A CA 1
ATOM 636 C C . HIS A 1 79 ? -1.630 0.795 20.994 1.00 61.16 79 HIS A C 1
ATOM 638 O O . HIS A 1 79 ? -2.755 1.189 21.392 1.00 61.16 79 HIS A O 1
#

Mean predicted aligned error: 9.18 Å

Organism: Armillaria gallica (NCBI:txid47427)

Solvent-accessible surface area (backbone atoms only — not comparable to full-atom values): 4740 Å² total; per-residue (Å²): 104,85,90,72,78,58,56,98,85,65,46,74,64,54,51,26,74,76,64,73,46,74,53,67,69,58,52,52,49,52,49,52,52,52,51,49,52,52,40,70,70,47,58,80,88,38,72,60,31,50,54,51,48,53,22,47,54,31,33,74,70,74,36,94,26,68,55,42,53,52,53,50,56,58,69,68,52,84,130

Foldseek 3Di:
DVVPPDDPPDDQPVCCVVVVDRDVLVVVLVVLVVVLVVLVPDDCPDPSVVLNVVQVVCVVVVHDHSVVVSVVSVVPDDD